Protein AF-A0A6S7BPQ8-F1 (afdb_monomer_lite)

Foldseek 3Di:
DPPDPVVVVVVVVVVVPDDPPVPPPQPWDWDQDPLGTWTATPNHTDPVNVVSVVVVVVVVVVVVVVVVCVVVVVVVVVVVCCCPVVVAPQFRKDWDFAQVSCPPPDPDDNDGGPIDIDTDDDDDDDDPPPPPVVVVPPPPD

Radius of gyration: 39.16 Å; chains: 1; bounding box: 71×70×107 Å

Secondary structure (DSSP, 8-state):
--SSHHHHHHHHHHTTS----------EEEE--TT--EEEETTEEPHHHHHHHHHHHHHHHHHHHHHHHHHHHHHHHHHHHHHHTT---TT-EEEE-SHHHHTTSTT---STT--EEEE------PPP-SSTTTTTSSS--

pLDDT: mean 71.91, std 16.13, range [42.53, 97.12]

Organism: NCBI:txid621374

Structure (mmCIF, N/CA/C/O backbone):
data_AF-A0A6S7BPQ8-F1
#
_entry.id   AF-A0A6S7BPQ8-F1
#
loop_
_atom_site.group_PDB
_atom_site.id
_atom_site.type_symbol
_atom_site.label_atom_id
_atom_site.label_alt_id
_atom_site.label_comp_id
_atom_site.label_asym_id
_atom_site.label_entity_id
_atom_site.label_seq_id
_atom_site.pdbx_PDB_ins_code
_atom_site.Cartn_x
_atom_site.Cartn_y
_atom_site.Cartn_z
_atom_site.occupancy
_atom_site.B_iso_or_equiv
_atom_site.auth_seq_id
_atom_site.auth_comp_id
_atom_site.auth_asym_id
_atom_site.auth_atom_id
_atom_site.pdbx_PDB_model_num
ATOM 1 N N . MET A 1 1 ? -41.798 6.367 83.217 1.00 49.88 1 MET A N 1
ATOM 2 C CA . MET A 1 1 ? -41.955 6.432 81.743 1.00 49.88 1 MET A CA 1
ATOM 3 C C . MET A 1 1 ? -40.585 6.529 81.059 1.00 49.88 1 MET A C 1
ATOM 5 O O . MET A 1 1 ? -40.287 7.534 80.439 1.00 49.88 1 MET A O 1
ATOM 9 N N . SER A 1 2 ? -39.732 5.502 81.174 1.00 52.19 2 SER A N 1
ATOM 10 C CA . SER A 1 2 ? -38.386 5.479 80.555 1.00 52.19 2 SE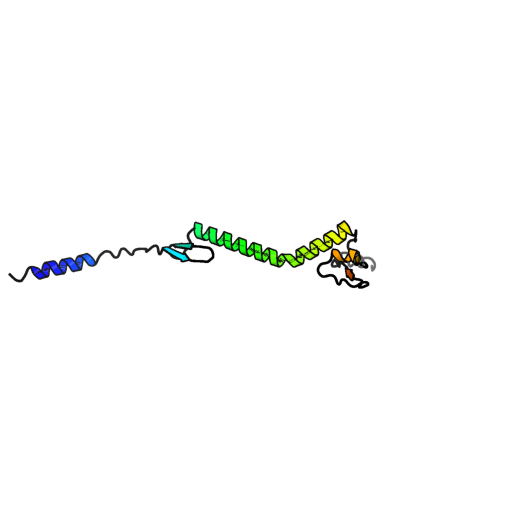R A CA 1
ATOM 11 C C . SER A 1 2 ? -38.144 4.153 79.817 1.00 52.19 2 SER A C 1
ATOM 13 O O . SER A 1 2 ? -37.076 3.564 79.911 1.00 52.19 2 SER A O 1
ATOM 15 N N . SER A 1 3 ? -39.190 3.615 79.167 1.00 53.00 3 SER A N 1
ATOM 16 C CA . SER A 1 3 ? -39.155 2.286 78.532 1.00 53.00 3 SER A CA 1
ATOM 17 C C . SER A 1 3 ? -39.463 2.242 77.027 1.00 53.00 3 SER A C 1
ATOM 19 O O . SER A 1 3 ? -39.390 1.185 76.401 1.00 53.00 3 SER A O 1
ATOM 21 N N . SER A 1 4 ? -39.836 3.381 76.433 1.00 52.72 4 SER A N 1
ATOM 22 C CA . SER A 1 4 ? -40.379 3.426 75.063 1.00 52.72 4 SER A CA 1
ATOM 23 C C . SER A 1 4 ? -39.344 3.828 74.003 1.00 52.72 4 SER A C 1
ATOM 25 O O . SER A 1 4 ? -39.463 3.448 72.844 1.00 52.72 4 SER A O 1
ATOM 27 N N . ILE A 1 5 ? -38.286 4.546 74.398 1.00 60.12 5 ILE A N 1
ATOM 28 C CA . ILE A 1 5 ? -37.321 5.160 73.464 1.00 60.12 5 ILE A CA 1
ATOM 29 C C . ILE A 1 5 ? -36.343 4.125 72.877 1.00 60.12 5 ILE A C 1
ATOM 31 O O . ILE A 1 5 ? -35.931 4.237 71.728 1.00 60.12 5 ILE A O 1
ATOM 35 N N . TYR A 1 6 ? -36.006 3.066 73.617 1.00 53.97 6 TYR A N 1
ATOM 36 C CA . TYR A 1 6 ? -35.069 2.041 73.136 1.00 53.97 6 TYR A CA 1
ATOM 37 C C . TYR A 1 6 ? -35.704 1.018 72.183 1.00 53.97 6 TYR A C 1
ATOM 39 O O . TYR A 1 6 ? -34.993 0.377 71.415 1.00 53.97 6 TYR A O 1
ATOM 47 N N . LYS A 1 7 ? -37.036 0.870 72.187 1.00 53.66 7 LYS A N 1
ATOM 48 C CA . LYS A 1 7 ? -37.733 -0.074 71.298 1.00 53.66 7 LYS A CA 1
ATOM 49 C C . LYS A 1 7 ? -37.793 0.426 69.851 1.00 53.66 7 LYS A C 1
ATOM 51 O O . LYS A 1 7 ? -37.702 -0.386 68.939 1.00 53.66 7 LYS A O 1
ATOM 56 N N . SER A 1 8 ? -37.887 1.739 69.629 1.00 51.91 8 SER A N 1
ATOM 57 C CA . SER A 1 8 ? -37.891 2.327 68.280 1.00 51.91 8 SER A CA 1
ATOM 58 C C . SER A 1 8 ? -36.499 2.354 67.638 1.00 51.91 8 SER A C 1
ATOM 60 O O . SER A 1 8 ? -36.383 2.141 66.434 1.00 51.91 8 SER A O 1
ATOM 62 N N . ALA A 1 9 ? -35.437 2.532 68.432 1.00 52.53 9 ALA A N 1
ATOM 63 C CA . ALA A 1 9 ? -34.062 2.527 67.928 1.00 52.53 9 ALA A CA 1
ATOM 64 C C . ALA A 1 9 ? -33.611 1.138 67.432 1.00 52.53 9 ALA A C 1
ATOM 66 O O . ALA A 1 9 ? -32.928 1.037 66.416 1.00 52.53 9 ALA A O 1
ATOM 67 N N . VAL A 1 10 ? -34.035 0.056 68.098 1.00 53.72 10 VAL A N 1
ATOM 68 C CA . VAL A 1 10 ? -33.660 -1.320 67.716 1.00 53.72 10 VAL A CA 1
ATOM 69 C C . VAL A 1 10 ? -34.366 -1.773 66.430 1.00 53.72 10 VAL A C 1
ATOM 71 O O . VAL A 1 10 ? -33.775 -2.484 65.620 1.00 53.72 10 VAL A O 1
ATOM 74 N N . VAL A 1 11 ? -35.598 -1.312 66.184 1.00 53.91 11 VAL A N 1
ATOM 75 C CA . VAL A 1 11 ? -36.351 -1.653 64.962 1.00 53.91 11 VAL A CA 1
ATOM 76 C C . VAL A 1 11 ? -35.774 -0.955 63.723 1.00 53.91 11 VAL A C 1
ATOM 78 O O . VAL A 1 11 ? -35.752 -1.551 62.649 1.00 53.91 11 VAL A O 1
ATOM 81 N N . ALA A 1 12 ? -35.222 0.256 63.865 1.00 51.56 12 ALA A N 1
ATOM 82 C CA . ALA A 1 12 ? -34.576 0.963 62.755 1.00 51.56 12 ALA A CA 1
ATOM 83 C C . ALA A 1 12 ? -33.276 0.281 62.281 1.00 51.56 12 ALA A C 1
ATOM 85 O O . ALA A 1 12 ? -32.966 0.305 61.092 1.00 51.56 12 ALA A O 1
ATOM 86 N N . VAL A 1 13 ? -32.540 -0.376 63.185 1.00 54.72 13 VAL A N 1
ATOM 87 C CA . VAL A 1 13 ? -31.292 -1.084 62.846 1.00 54.72 13 VAL A CA 1
ATOM 88 C C . VAL A 1 13 ? -31.563 -2.441 62.183 1.00 54.72 13 VAL A C 1
ATOM 90 O O . VAL A 1 13 ? -30.793 -2.872 61.329 1.00 54.72 13 VAL A O 1
ATOM 93 N N . LEU A 1 14 ? -32.684 -3.099 62.499 1.00 50.62 14 LEU A N 1
ATOM 94 C CA . LEU A 1 14 ? -33.014 -4.417 61.940 1.00 50.62 14 LEU A CA 1
ATOM 95 C C . LEU A 1 14 ? -33.590 -4.373 60.512 1.00 50.62 14 LEU A C 1
ATOM 97 O O . LEU A 1 14 ? -33.482 -5.362 59.790 1.00 50.62 14 LEU A O 1
ATOM 101 N N . VAL A 1 15 ? -34.124 -3.235 60.054 1.00 51.19 15 VAL A N 1
ATOM 102 C CA . VAL A 1 15 ? -34.618 -3.073 58.667 1.00 51.19 15 VAL A CA 1
ATOM 103 C C . VAL A 1 15 ? -33.487 -2.761 57.671 1.00 51.19 15 VAL A C 1
ATOM 105 O O . VAL A 1 15 ? -33.645 -2.967 56.472 1.00 51.19 15 VAL A O 1
ATOM 108 N N . ALA A 1 16 ? -32.300 -2.373 58.146 1.00 49.34 16 ALA A N 1
ATOM 109 C CA . ALA A 1 16 ? -31.123 -2.162 57.296 1.00 49.34 16 ALA A CA 1
ATOM 110 C C . ALA A 1 16 ? -30.369 -3.465 56.936 1.00 49.34 16 ALA A C 1
ATOM 112 O O . ALA A 1 16 ? -29.407 -3.428 56.170 1.00 49.34 16 ALA A O 1
ATOM 113 N N . GLY A 1 17 ? -30.774 -4.614 57.493 1.00 52.38 17 GLY A N 1
ATOM 114 C CA . GLY A 1 17 ? -29.993 -5.856 57.456 1.00 52.38 17 GLY A CA 1
ATOM 115 C C . GLY A 1 17 ? -30.341 -6.878 56.368 1.00 52.38 17 GLY A C 1
ATOM 116 O O . GLY A 1 17 ? -29.622 -7.864 56.244 1.00 52.38 17 GLY A O 1
ATOM 117 N N . THR A 1 18 ? -31.408 -6.710 55.578 1.00 55.12 18 THR A N 1
ATOM 118 C CA . THR A 1 18 ? -31.816 -7.737 54.593 1.00 55.12 18 THR A CA 1
ATOM 119 C C . THR A 1 18 ? -32.243 -7.163 53.247 1.00 55.12 18 THR A C 1
ATOM 121 O O . THR A 1 18 ? -33.368 -7.303 52.791 1.00 55.12 18 THR A O 1
ATOM 124 N N . SER A 1 19 ? -31.276 -6.601 52.536 1.00 48.38 19 SER A N 1
ATOM 125 C CA . SER A 1 19 ? -31.270 -6.702 51.078 1.00 48.38 19 SER A CA 1
ATOM 126 C C . SER A 1 19 ? -29.833 -6.700 50.580 1.00 48.38 19 SER A C 1
ATOM 128 O O . SER A 1 19 ? -29.418 -5.826 49.827 1.00 48.38 19 SER A O 1
ATOM 130 N N . SER A 1 20 ? -29.076 -7.738 50.952 1.00 48.25 20 SER A N 1
ATOM 131 C CA . SER A 1 20 ? -28.081 -8.262 50.017 1.00 48.25 20 SER A CA 1
ATOM 132 C C . SER A 1 20 ? -28.847 -9.021 48.932 1.00 48.25 20 SER A C 1
ATOM 134 O O . SER A 1 20 ? -28.828 -10.244 48.840 1.00 48.25 20 SER A O 1
ATOM 136 N N . ALA A 1 21 ? -29.570 -8.269 48.096 1.00 49.16 21 ALA A N 1
ATOM 137 C CA . ALA A 1 21 ? -29.547 -8.623 46.697 1.00 49.16 21 ALA A CA 1
ATOM 138 C C . ALA A 1 21 ? -28.067 -8.503 46.349 1.00 49.16 21 ALA A C 1
ATOM 140 O O . ALA A 1 21 ? -27.508 -7.407 46.404 1.00 49.16 21 ALA A O 1
ATOM 141 N N . ALA A 1 22 ? -27.409 -9.632 46.104 1.00 46.78 22 ALA A N 1
ATOM 142 C CA . ALA A 1 22 ? -26.196 -9.624 45.321 1.00 46.78 22 ALA A CA 1
ATOM 143 C C . ALA A 1 22 ? -26.567 -8.889 44.032 1.00 46.78 22 ALA A C 1
ATOM 145 O O . ALA A 1 22 ? -27.192 -9.449 43.132 1.00 46.78 22 ALA A O 1
ATOM 146 N N . ILE A 1 23 ? -26.293 -7.587 44.000 1.00 44.62 23 ILE A N 1
ATOM 147 C CA . ILE A 1 23 ? -26.357 -6.817 42.783 1.00 44.62 23 ILE A CA 1
ATOM 148 C C . ILE A 1 23 ? -25.276 -7.489 41.949 1.00 44.62 23 ILE A C 1
ATOM 150 O O . ILE A 1 23 ? -24.085 -7.341 42.217 1.00 44.62 23 ILE A O 1
ATOM 154 N N . CYS A 1 24 ? -25.688 -8.284 40.966 1.00 42.53 24 CYS A N 1
ATOM 155 C CA . CYS A 1 24 ? -24.884 -8.476 39.780 1.00 42.53 24 CYS A CA 1
ATOM 156 C C . CYS A 1 24 ? -24.719 -7.067 39.203 1.00 42.53 24 CYS A C 1
ATOM 158 O O . CYS A 1 24 ? -25.550 -6.597 38.429 1.00 42.53 24 CYS A O 1
ATOM 160 N N . GLN A 1 25 ? -23.740 -6.315 39.715 1.00 53.47 25 GLN A N 1
ATOM 161 C CA . GLN A 1 25 ? -23.412 -5.006 39.189 1.00 53.47 25 GLN A CA 1
ATOM 162 C C . GLN A 1 25 ? -22.890 -5.300 37.797 1.00 53.47 25 GLN A C 1
ATOM 164 O O . GLN A 1 25 ? -21.786 -5.822 37.636 1.00 53.47 25 GLN A O 1
ATOM 169 N N . VAL A 1 26 ? -23.721 -5.023 36.793 1.00 56.69 26 VAL A N 1
ATOM 170 C CA . VAL A 1 26 ? -23.263 -4.916 35.418 1.00 56.69 26 VAL A CA 1
ATOM 171 C C . VAL A 1 26 ? -22.269 -3.768 35.417 1.00 56.69 26 VAL A C 1
ATOM 173 O O . VAL A 1 26 ? -22.636 -2.595 35.349 1.00 56.69 26 VAL A O 1
ATOM 176 N N . THR A 1 27 ? -21.001 -4.106 35.624 1.00 65.75 27 THR A N 1
ATOM 177 C CA . THR A 1 27 ? -19.895 -3.160 35.642 1.00 65.75 27 THR A CA 1
ATOM 178 C C . THR A 1 27 ? -19.711 -2.691 34.211 1.00 65.75 27 THR A C 1
ATOM 180 O O . THR A 1 27 ? -18.999 -3.306 33.418 1.00 65.75 27 THR A O 1
ATOM 183 N N . ARG A 1 28 ? -20.446 -1.629 33.868 1.00 70.12 28 ARG A N 1
ATOM 184 C CA . ARG A 1 28 ? -20.357 -0.947 32.586 1.00 70.12 28 ARG A CA 1
ATOM 185 C C . ARG A 1 28 ? -19.252 0.089 32.686 1.00 70.12 28 ARG A C 1
ATOM 187 O O . ARG A 1 28 ? -19.414 1.120 33.332 1.00 70.12 28 ARG A O 1
ATOM 194 N N . GLN A 1 29 ? -18.116 -0.218 32.085 1.00 80.44 29 GLN A N 1
ATOM 195 C CA . GLN A 1 29 ? -16.953 0.658 32.057 1.00 80.44 29 GLN A CA 1
ATOM 196 C C . GLN A 1 29 ? -16.813 1.226 30.651 1.00 80.44 29 GLN A C 1
ATOM 198 O O . GLN A 1 29 ? -16.911 0.499 29.662 1.00 80.44 29 GLN A O 1
ATOM 203 N N . THR A 1 30 ? -16.614 2.539 30.558 1.00 83.19 30 THR A N 1
ATOM 204 C CA . THR A 1 30 ? -16.262 3.190 29.295 1.00 83.19 30 THR A CA 1
ATOM 205 C C . THR A 1 30 ? -14.782 3.518 29.340 1.00 83.19 3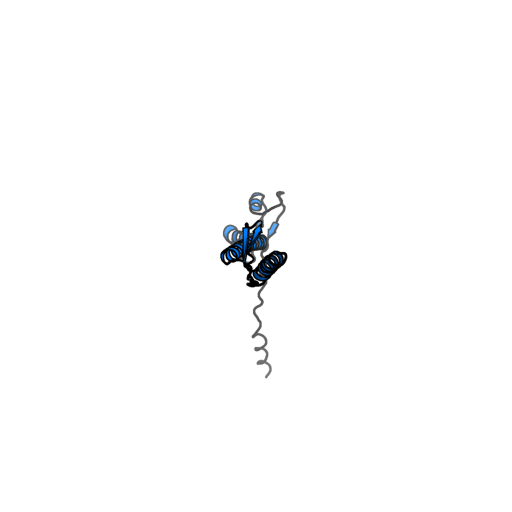0 THR A C 1
ATOM 207 O O . THR A 1 30 ? -14.357 4.314 30.172 1.00 83.19 30 THR A O 1
ATOM 210 N N . ILE A 1 31 ? -14.007 2.886 28.464 1.00 85.75 31 ILE A N 1
ATOM 211 C CA . ILE A 1 31 ? -12.570 3.126 28.330 1.00 85.75 31 ILE A CA 1
ATOM 212 C C . ILE A 1 31 ? -12.380 4.105 27.175 1.00 85.75 31 ILE A C 1
ATOM 214 O O . ILE A 1 31 ? -12.887 3.869 26.075 1.00 85.75 31 ILE A O 1
ATOM 218 N N . ASP A 1 32 ? -11.679 5.209 27.425 1.00 87.31 32 ASP A N 1
ATOM 219 C CA . ASP A 1 32 ? -11.305 6.142 26.367 1.00 87.31 32 ASP A CA 1
ATOM 220 C C . ASP A 1 32 ? -10.014 5.667 25.696 1.00 87.31 32 ASP A C 1
ATOM 222 O O . ASP A 1 32 ? -9.046 5.308 26.366 1.00 87.31 32 ASP A O 1
ATOM 226 N N . SER A 1 33 ? -10.018 5.612 24.368 1.00 85.56 33 SER A N 1
ATOM 227 C CA . SER A 1 33 ? -8.886 5.139 23.575 1.00 85.56 33 SER A CA 1
ATOM 228 C C . SER A 1 33 ? -8.727 6.004 22.325 1.00 85.56 33 SER A C 1
ATOM 230 O O . SER A 1 33 ? -9.700 6.629 21.897 1.00 85.56 33 SER A O 1
ATOM 232 N N . PRO A 1 34 ? -7.549 6.016 21.675 1.00 83.00 34 PRO A N 1
ATOM 233 C CA . PRO A 1 34 ? -7.364 6.707 20.393 1.00 83.00 34 PRO A CA 1
ATOM 234 C C . PRO A 1 34 ? -8.323 6.211 19.303 1.00 83.00 34 PRO A C 1
ATOM 236 O O . PRO A 1 34 ? -8.714 6.960 18.414 1.00 83.00 34 PRO A O 1
ATOM 239 N N . PHE A 1 35 ? -8.775 4.962 19.423 1.00 80.94 35 PHE A N 1
ATOM 240 C CA . PHE A 1 35 ? -9.771 4.341 18.554 1.00 80.94 35 PHE A CA 1
ATOM 241 C C . PHE A 1 35 ? -11.211 4.721 18.954 1.00 80.94 35 PHE A C 1
ATOM 243 O O . PHE A 1 35 ? -12.182 4.166 18.444 1.00 80.94 35 PHE A O 1
ATOM 250 N N . GLY A 1 36 ? -11.378 5.679 19.871 1.00 84.44 36 GLY A N 1
ATOM 251 C CA . GLY A 1 36 ? -12.622 6.183 20.445 1.00 84.44 36 GLY A CA 1
ATOM 252 C C . GLY A 1 36 ? -13.095 5.415 21.683 1.00 84.44 36 GLY A C 1
ATOM 253 O O . GLY A 1 36 ? -12.440 4.498 22.172 1.00 84.44 36 GLY A O 1
ATOM 254 N N . LYS A 1 37 ? -14.278 5.784 22.184 1.00 87.50 37 LYS A N 1
ATOM 255 C CA . LYS A 1 37 ? -14.845 5.224 23.421 1.00 87.50 37 LYS A CA 1
ATOM 256 C C . LYS A 1 37 ? -15.239 3.753 23.250 1.00 87.50 37 LYS A C 1
ATOM 258 O O . LYS A 1 37 ? -16.010 3.430 22.343 1.00 87.50 37 LYS A O 1
ATOM 263 N N . LEU A 1 38 ? -14.736 2.888 24.128 1.00 85.56 38 LEU A N 1
ATOM 264 C CA . LEU A 1 38 ? -15.011 1.450 24.166 1.00 85.56 38 LEU A CA 1
ATOM 265 C C . LEU A 1 38 ? -15.935 1.145 25.348 1.00 85.56 38 LEU A C 1
ATOM 267 O O . LEU A 1 38 ? -15.614 1.498 26.482 1.00 85.56 38 LEU A O 1
ATOM 271 N N . GLN A 1 39 ? -17.076 0.498 25.094 1.00 86.25 39 GLN A N 1
ATOM 272 C CA . GLN A 1 39 ? -18.008 0.100 26.152 1.00 86.25 39 GLN A CA 1
ATOM 273 C C . GLN A 1 39 ? -17.813 -1.369 26.515 1.00 86.25 39 GLN A C 1
ATOM 275 O O . GLN A 1 39 ? -18.006 -2.259 25.677 1.00 86.25 39 GLN A O 1
ATOM 280 N N . VAL A 1 40 ? -17.483 -1.605 27.779 1.00 85.38 40 VAL A N 1
ATOM 281 C CA . VAL A 1 40 ? -17.271 -2.925 28.370 1.00 85.38 40 VAL A CA 1
ATOM 282 C C . VAL A 1 40 ? -18.381 -3.181 29.385 1.00 85.38 40 VAL A C 1
ATOM 284 O O . VAL A 1 40 ? -18.602 -2.354 30.263 1.00 85.38 40 VAL A O 1
ATOM 287 N N . GLU A 1 41 ? -19.072 -4.310 29.274 1.00 84.62 41 GLU A N 1
ATOM 288 C CA . GLU A 1 41 ? -20.074 -4.801 30.223 1.00 84.62 41 GLU A CA 1
ATOM 289 C C . GLU A 1 41 ? -19.561 -6.100 30.854 1.00 84.62 41 GLU A C 1
ATOM 291 O O . GLU A 1 41 ? -19.205 -7.043 30.152 1.00 84.62 41 GLU A O 1
ATOM 296 N N . ASN A 1 42 ? -19.480 -6.156 32.187 1.00 80.38 42 ASN A N 1
ATOM 297 C CA . ASN A 1 42 ? -19.020 -7.338 32.938 1.00 80.38 42 ASN A CA 1
ATOM 298 C C . ASN A 1 42 ? -17.614 -7.824 32.532 1.00 80.38 42 ASN A C 1
ATOM 300 O O . ASN A 1 42 ? -17.319 -9.015 32.587 1.00 80.38 42 ASN A O 1
ATOM 304 N N . GLY A 1 43 ? -16.744 -6.904 32.107 1.00 78.88 43 GLY A N 1
ATOM 305 C CA . GLY A 1 43 ? -15.407 -7.233 31.602 1.00 78.88 43 GLY A CA 1
ATOM 306 C C . GLY A 1 43 ? -15.375 -7.703 30.143 1.00 78.88 43 GLY A C 1
ATOM 307 O O . GLY A 1 43 ? -14.288 -7.831 29.585 1.00 78.88 43 GLY A O 1
ATOM 308 N N . PHE A 1 44 ? -16.529 -7.884 29.494 1.00 83.19 44 PHE A N 1
ATOM 309 C CA . PHE A 1 44 ? -16.625 -8.212 28.074 1.00 83.19 44 PHE A CA 1
ATOM 310 C C . PHE A 1 44 ? -16.956 -6.970 27.237 1.00 83.19 44 PHE A C 1
ATOM 312 O O . PHE A 1 44 ? -17.807 -6.165 27.617 1.00 83.19 44 PHE A O 1
ATOM 319 N N . PRO A 1 45 ? -16.306 -6.774 26.081 1.00 85.25 45 PRO A N 1
ATOM 320 C CA . PRO A 1 45 ? -16.690 -5.711 25.165 1.00 85.25 45 PRO A CA 1
ATOM 321 C C . PRO A 1 45 ? -18.098 -5.967 24.615 1.00 85.25 45 PRO A C 1
ATOM 323 O O . PRO A 1 45 ? -18.454 -7.085 24.245 1.00 85.25 45 PRO A O 1
ATOM 326 N N . THR A 1 46 ? -18.899 -4.909 24.525 1.00 88.12 46 THR A N 1
ATOM 327 C CA . THR A 1 46 ? -20.212 -4.962 23.862 1.00 88.12 46 THR A CA 1
ATOM 328 C C . THR A 1 46 ? -20.055 -5.313 22.374 1.00 88.12 46 THR A C 1
ATOM 330 O O . THR A 1 46 ? -19.065 -4.932 21.750 1.00 88.12 46 THR A O 1
ATOM 333 N N . LEU A 1 47 ? -21.039 -5.982 21.761 1.00 87.31 47 LEU A N 1
ATOM 334 C CA . LEU A 1 47 ? -21.031 -6.314 20.321 1.00 87.31 47 LEU A CA 1
ATOM 335 C C . LEU A 1 47 ? -20.644 -5.143 19.384 1.00 87.31 47 LEU A C 1
ATOM 337 O O . LEU A 1 47 ? -19.799 -5.350 18.509 1.00 87.31 47 LEU A O 1
ATOM 341 N N . PRO A 1 48 ? -21.178 -3.911 19.544 1.00 86.94 48 PRO A N 1
ATOM 342 C CA . PRO A 1 48 ? -20.734 -2.771 18.736 1.00 86.94 48 PRO A CA 1
ATOM 343 C C . PRO A 1 48 ? -19.263 -2.398 18.971 1.00 86.94 48 PRO A C 1
ATOM 345 O O . PRO A 1 48 ? -18.575 -2.003 18.032 1.00 86.94 48 PRO A O 1
ATOM 348 N N . THR A 1 49 ? -18.761 -2.552 20.198 1.00 87.88 49 THR A N 1
ATOM 349 C CA . THR A 1 49 ? -17.353 -2.293 20.535 1.00 87.88 49 THR A CA 1
ATOM 350 C C . THR A 1 49 ? -16.435 -3.334 19.896 1.00 87.88 49 THR A C 1
ATOM 352 O O . THR A 1 49 ? -15.395 -2.975 19.354 1.00 87.88 49 THR A O 1
ATOM 355 N N . VAL A 1 50 ? -16.838 -4.608 19.886 1.00 90.81 50 VAL A N 1
ATOM 356 C CA . VAL A 1 50 ? -16.097 -5.693 19.222 1.00 90.81 50 VAL A CA 1
ATOM 357 C C . VAL A 1 50 ? -15.958 -5.431 17.727 1.00 90.81 50 VAL A C 1
ATOM 359 O O . VAL A 1 50 ? -14.853 -5.500 17.196 1.00 90.81 50 VAL A O 1
ATOM 362 N N . ARG A 1 51 ? -17.057 -5.071 17.052 1.00 92.12 51 ARG A N 1
ATOM 363 C CA . ARG A 1 51 ? -17.026 -4.740 15.622 1.00 92.12 51 ARG A CA 1
ATOM 364 C C . ARG A 1 51 ? -16.053 -3.601 15.335 1.00 92.12 51 ARG A C 1
ATOM 366 O O . ARG A 1 51 ? -15.184 -3.739 14.487 1.00 92.12 51 ARG A O 1
ATOM 373 N N . LYS A 1 52 ? -16.136 -2.531 16.125 1.00 90.81 52 LYS A N 1
ATOM 374 C CA . LYS A 1 52 ? -15.233 -1.387 16.008 1.00 90.81 52 LYS A CA 1
ATOM 375 C C . LYS A 1 52 ? -13.763 -1.774 16.204 1.00 90.81 52 LYS A C 1
ATOM 377 O O . LYS A 1 52 ? -12.899 -1.243 15.514 1.00 90.81 52 LYS A O 1
ATOM 382 N N . LEU A 1 53 ? -13.457 -2.674 17.139 1.00 91.50 53 LEU A N 1
ATOM 383 C CA . LEU A 1 53 ? -12.088 -3.156 17.351 1.00 91.50 53 LEU A CA 1
ATOM 384 C C . LEU A 1 53 ? -11.573 -3.957 16.153 1.00 91.50 53 LEU A C 1
ATOM 386 O O . LEU A 1 53 ? -10.434 -3.752 15.745 1.00 91.50 53 LEU A O 1
ATOM 390 N N . TYR A 1 54 ? -12.405 -4.820 15.569 1.00 93.38 54 TYR A N 1
ATOM 391 C CA . TYR A 1 54 ? -12.027 -5.569 14.371 1.00 93.38 54 TYR A CA 1
ATOM 392 C C . TYR A 1 54 ? -11.852 -4.670 13.147 1.00 93.38 54 TYR A C 1
ATOM 394 O O . TYR A 1 54 ? -10.868 -4.832 12.436 1.00 93.38 54 TYR A O 1
ATOM 402 N N . ASP A 1 55 ? -12.715 -3.670 12.960 1.00 94.19 55 ASP A N 1
ATOM 403 C CA . ASP A 1 55 ? -12.576 -2.707 11.862 1.00 94.19 55 ASP A CA 1
ATOM 404 C C . ASP A 1 55 ? -11.227 -1.959 11.940 1.00 94.19 55 ASP A C 1
ATOM 406 O O . ASP A 1 55 ? -10.537 -1.797 10.934 1.00 94.19 55 ASP A O 1
ATOM 410 N N . ASN A 1 56 ? -10.808 -1.550 13.147 1.00 93.00 56 ASN A N 1
ATOM 411 C CA . ASN A 1 56 ? -9.499 -0.916 13.351 1.00 93.00 56 ASN A CA 1
ATOM 412 C C . ASN A 1 56 ? -8.338 -1.904 13.166 1.00 93.00 56 ASN A C 1
ATOM 414 O O . ASN A 1 56 ? -7.324 -1.559 12.566 1.00 93.00 56 ASN A O 1
ATOM 418 N N . LEU A 1 57 ? -8.476 -3.137 13.656 1.00 94.25 57 LEU A N 1
ATOM 419 C CA . LEU A 1 57 ? -7.456 -4.172 13.485 1.00 94.25 57 LEU A CA 1
ATOM 420 C C . LEU A 1 57 ? -7.207 -4.482 12.004 1.00 94.25 57 LEU A C 1
ATOM 422 O O . LEU A 1 57 ? -6.058 -4.642 11.590 1.00 94.25 57 LEU A O 1
ATOM 426 N N . ASP A 1 58 ? -8.269 -4.563 11.208 1.00 96.25 58 ASP A N 1
ATOM 427 C CA . ASP A 1 58 ? -8.168 -4.849 9.781 1.00 96.25 58 ASP A CA 1
ATOM 428 C C . ASP A 1 58 ? -7.601 -3.656 8.999 1.00 96.25 58 ASP A C 1
ATOM 430 O O . ASP A 1 58 ? -6.847 -3.857 8.045 1.00 96.25 58 ASP A O 1
ATOM 434 N N . PHE A 1 59 ? -7.869 -2.422 9.442 1.00 95.38 59 PHE A N 1
ATOM 435 C CA . PHE A 1 59 ? -7.218 -1.227 8.905 1.00 95.38 59 PHE A CA 1
ATOM 436 C C . PHE A 1 59 ? -5.695 -1.274 9.092 1.00 95.38 59 PHE A C 1
ATOM 438 O O . PHE A 1 59 ? -4.955 -1.167 8.112 1.00 95.38 59 PHE A O 1
ATOM 445 N N . GLU A 1 60 ? -5.219 -1.509 10.318 1.00 95.25 60 GLU A N 1
ATOM 446 C CA . GLU A 1 60 ? -3.779 -1.572 10.611 1.00 95.25 60 GLU A CA 1
ATOM 447 C C . GLU A 1 60 ? -3.095 -2.719 9.856 1.00 95.25 60 GLU A C 1
ATOM 449 O O . GLU A 1 60 ? -2.028 -2.543 9.265 1.00 95.25 60 GLU A O 1
ATOM 454 N N . ARG A 1 61 ? -3.747 -3.887 9.780 1.00 97.00 61 ARG A N 1
ATOM 455 C CA . ARG A 1 61 ? -3.255 -5.017 8.975 1.00 97.00 61 ARG A CA 1
ATOM 456 C C . ARG A 1 61 ? -3.158 -4.673 7.493 1.00 97.00 61 ARG A C 1
ATOM 458 O O . ARG A 1 61 ? -2.221 -5.114 6.832 1.00 97.00 61 ARG A O 1
ATOM 465 N N . GLY A 1 62 ? -4.098 -3.889 6.968 1.00 97.12 62 GLY A N 1
ATOM 466 C CA . GLY A 1 62 ? -4.043 -3.378 5.601 1.00 97.12 62 GLY A CA 1
ATOM 467 C C . GLY A 1 62 ? -2.835 -2.468 5.369 1.00 97.12 62 GLY A C 1
ATOM 468 O O . GLY A 1 62 ? -2.124 -2.635 4.375 1.00 97.12 62 GLY A O 1
ATOM 469 N N . VAL A 1 63 ? -2.563 -1.552 6.304 1.00 96.69 63 VAL A N 1
ATOM 470 C CA . VAL A 1 63 ? -1.406 -0.643 6.242 1.00 96.69 63 VAL A CA 1
ATOM 471 C C . VAL A 1 63 ? -0.093 -1.422 6.309 1.00 96.69 63 VAL A C 1
ATOM 473 O O . VAL A 1 63 ? 0.794 -1.209 5.479 1.00 96.69 63 VAL A O 1
ATOM 476 N N . GLU A 1 64 ? 0.031 -2.367 7.239 1.00 96.62 64 GLU A N 1
ATOM 477 C CA . GLU A 1 64 ? 1.224 -3.203 7.354 1.00 96.62 64 GLU A CA 1
ATOM 478 C C . GLU A 1 64 ? 1.431 -4.055 6.092 1.00 96.62 64 GLU A C 1
ATOM 480 O O . GLU A 1 64 ? 2.523 -4.054 5.521 1.00 96.62 64 GLU A O 1
ATOM 485 N N . ALA A 1 65 ? 0.383 -4.718 5.592 1.00 97.06 65 ALA A N 1
ATOM 486 C CA . ALA A 1 65 ? 0.461 -5.512 4.368 1.00 97.06 65 ALA A CA 1
ATOM 487 C C . ALA A 1 65 ? 0.911 -4.670 3.164 1.00 97.06 65 ALA A C 1
ATOM 489 O O . ALA A 1 65 ? 1.728 -5.127 2.359 1.00 97.06 65 ALA A O 1
ATOM 490 N N . TYR A 1 66 ? 0.437 -3.425 3.062 1.00 95.19 66 TYR A N 1
ATOM 491 C CA . TYR A 1 66 ? 0.901 -2.494 2.041 1.00 95.19 66 TYR A CA 1
ATOM 492 C C . TYR A 1 66 ? 2.402 -2.216 2.181 1.00 95.19 66 TYR A C 1
ATOM 494 O O . TYR A 1 66 ? 3.140 -2.408 1.212 1.00 95.19 66 TYR A O 1
ATOM 502 N N . MET A 1 67 ? 2.873 -1.861 3.381 1.00 95.25 67 MET A N 1
ATOM 503 C CA . MET A 1 67 ? 4.288 -1.568 3.641 1.00 95.25 67 MET A CA 1
ATOM 504 C C . MET A 1 67 ? 5.197 -2.767 3.341 1.00 95.25 67 MET A C 1
ATOM 506 O O . MET A 1 67 ? 6.225 -2.611 2.679 1.00 95.25 67 MET A O 1
ATOM 510 N N . TRP A 1 68 ? 4.790 -3.976 3.736 1.00 95.88 68 TRP A N 1
ATOM 511 C CA . TRP A 1 68 ? 5.506 -5.212 3.405 1.00 95.88 68 TRP A CA 1
ATOM 512 C C . TRP A 1 68 ? 5.525 -5.511 1.900 1.00 95.88 68 TRP A C 1
ATOM 514 O O . TRP A 1 68 ? 6.473 -6.118 1.399 1.00 95.88 68 TRP A O 1
ATOM 524 N N . SER A 1 69 ? 4.502 -5.083 1.157 1.00 95.50 69 SER A N 1
ATOM 525 C CA . SER A 1 69 ? 4.391 -5.342 -0.282 1.00 95.50 69 SER A CA 1
ATOM 526 C C . SER A 1 69 ? 5.187 -4.371 -1.164 1.00 95.50 69 SER A C 1
ATOM 528 O O . SER A 1 69 ? 5.433 -4.686 -2.332 1.00 95.50 69 SER A O 1
ATOM 530 N N . LEU A 1 70 ? 5.621 -3.216 -0.644 1.00 94.12 70 LEU A N 1
ATOM 531 C CA . LEU A 1 70 ? 6.292 -2.171 -1.433 1.00 94.12 70 LEU A CA 1
ATOM 532 C C . LEU A 1 70 ? 7.521 -2.675 -2.217 1.00 94.12 70 LEU A C 1
ATOM 534 O O . LEU A 1 70 ? 7.593 -2.430 -3.425 1.00 94.12 70 LEU A O 1
ATOM 538 N N . PRO A 1 71 ? 8.470 -3.428 -1.621 1.00 90.31 71 PRO A N 1
ATOM 539 C CA . PRO A 1 71 ? 9.641 -3.896 -2.366 1.00 90.31 71 PRO A CA 1
ATOM 540 C C . PRO A 1 71 ? 9.268 -4.900 -3.463 1.00 90.31 71 PRO A C 1
ATOM 542 O O . PRO A 1 71 ? 9.850 -4.904 -4.549 1.00 90.31 71 PRO A O 1
ATOM 545 N N . LEU A 1 72 ? 8.273 -5.748 -3.192 1.00 93.06 72 LEU A N 1
ATOM 546 C CA . LEU A 1 72 ? 7.820 -6.771 -4.127 1.00 93.06 72 LEU A CA 1
ATOM 547 C C . LEU A 1 72 ? 7.085 -6.151 -5.320 1.00 93.06 72 LEU A C 1
ATOM 549 O O . LEU A 1 72 ? 7.359 -6.505 -6.466 1.00 93.06 72 LEU A O 1
ATOM 553 N N . THR A 1 73 ? 6.171 -5.217 -5.058 1.00 92.62 73 THR A N 1
ATOM 554 C CA . THR A 1 73 ? 5.387 -4.526 -6.091 1.00 92.62 73 THR A CA 1
ATOM 555 C C . THR A 1 73 ? 6.273 -3.666 -6.990 1.00 92.62 73 THR A C 1
ATOM 557 O O . THR A 1 73 ? 6.107 -3.711 -8.210 1.00 92.62 73 THR A O 1
ATOM 560 N N . ALA A 1 74 ? 7.280 -2.984 -6.435 1.00 90.25 74 ALA A N 1
ATOM 561 C CA . ALA A 1 74 ? 8.271 -2.243 -7.215 1.00 90.25 74 A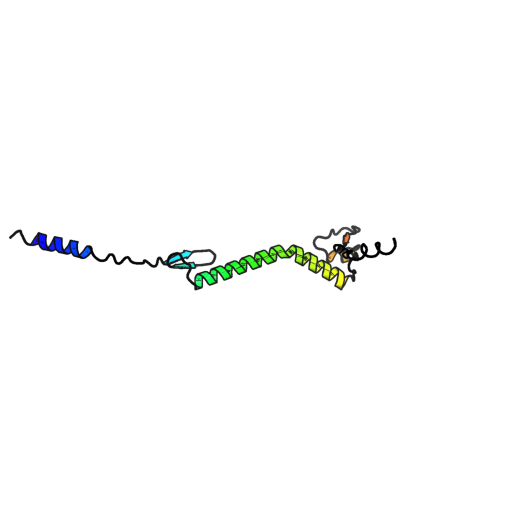LA A CA 1
ATOM 562 C C . ALA A 1 74 ? 9.028 -3.152 -8.202 1.00 90.25 74 ALA A C 1
ATOM 564 O O . ALA A 1 74 ? 9.123 -2.845 -9.392 1.00 90.25 74 ALA A O 1
ATOM 565 N N . MET A 1 75 ? 9.508 -4.312 -7.741 1.00 87.62 75 MET A N 1
ATOM 566 C CA . MET A 1 75 ? 10.211 -5.272 -8.602 1.00 87.62 75 MET A CA 1
ATOM 567 C C . MET A 1 75 ? 9.287 -5.923 -9.635 1.00 87.62 75 MET A C 1
ATOM 569 O O . MET A 1 75 ? 9.697 -6.154 -10.773 1.00 87.62 75 MET A O 1
ATOM 573 N N . ALA A 1 76 ? 8.035 -6.203 -9.271 1.00 89.25 76 ALA A N 1
ATOM 574 C CA . ALA A 1 76 ? 7.042 -6.739 -10.197 1.00 89.25 76 ALA A CA 1
ATOM 575 C C . ALA A 1 76 ? 6.715 -5.739 -11.317 1.00 89.25 76 ALA A C 1
ATOM 577 O O . ALA A 1 76 ? 6.680 -6.119 -12.490 1.00 89.25 76 ALA A O 1
ATOM 578 N N . GLN A 1 77 ? 6.538 -4.460 -10.972 1.00 88.75 77 GLN A N 1
ATOM 579 C CA . GLN A 1 77 ? 6.295 -3.399 -11.945 1.00 88.75 77 GLN A CA 1
ATOM 580 C C . GLN A 1 77 ? 7.508 -3.189 -12.853 1.00 88.75 77 GLN A C 1
ATOM 582 O O . GLN A 1 77 ? 7.349 -3.079 -14.067 1.00 88.75 77 GLN A O 1
ATOM 587 N N . TRP A 1 78 ? 8.721 -3.226 -12.299 1.00 84.12 78 TRP A N 1
ATOM 588 C CA . TRP A 1 78 ? 9.943 -3.170 -13.096 1.00 84.12 78 TRP A CA 1
ATOM 589 C C . TRP A 1 78 ? 10.020 -4.317 -14.107 1.00 84.12 78 TRP A C 1
ATOM 591 O O . TRP A 1 78 ? 10.246 -4.095 -15.294 1.00 84.12 78 TRP A O 1
ATOM 601 N N . GLN A 1 79 ? 9.785 -5.555 -13.664 1.00 84.19 79 GLN A N 1
ATOM 602 C CA . GLN A 1 79 ? 9.777 -6.720 -14.550 1.00 84.19 79 GLN A CA 1
ATOM 603 C C . GLN A 1 79 ? 8.711 -6.617 -15.643 1.00 84.19 79 GLN A C 1
ATOM 605 O O . GLN A 1 79 ? 8.916 -7.113 -16.749 1.00 84.19 79 GLN A O 1
ATOM 610 N N . ARG A 1 80 ? 7.561 -6.011 -15.333 1.00 84.88 80 ARG A N 1
ATOM 611 C CA . ARG A 1 80 ? 6.503 -5.760 -16.309 1.00 84.88 80 ARG A CA 1
ATOM 612 C C . ARG A 1 80 ? 6.954 -4.747 -17.359 1.00 84.88 80 ARG A C 1
ATOM 614 O O . ARG A 1 80 ? 6.895 -5.072 -18.534 1.00 84.88 80 ARG A O 1
ATOM 621 N N . VAL A 1 81 ? 7.465 -3.584 -16.957 1.00 84.12 81 VAL A N 1
ATOM 622 C CA . VAL A 1 81 ? 7.960 -2.552 -17.890 1.00 84.12 81 VAL A CA 1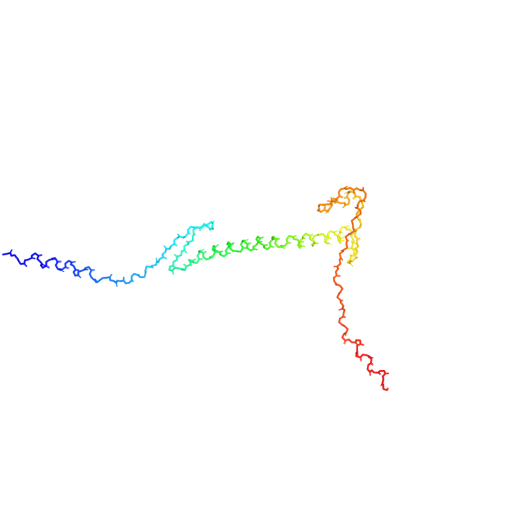
ATOM 623 C C . VAL A 1 81 ? 9.125 -3.081 -18.736 1.00 84.12 81 VAL A C 1
ATOM 625 O O . VAL A 1 81 ? 9.177 -2.846 -19.939 1.00 84.12 81 VAL A O 1
ATOM 628 N N . SER A 1 82 ? 10.020 -3.871 -18.137 1.00 78.94 82 SER A N 1
ATOM 629 C CA . SER A 1 82 ? 11.114 -4.541 -18.850 1.00 78.94 82 SER A CA 1
ATOM 630 C C . SER A 1 82 ? 10.619 -5.474 -19.963 1.00 78.94 82 SER A C 1
ATOM 632 O O . SER A 1 82 ? 11.205 -5.496 -21.043 1.00 78.94 82 SER A O 1
ATOM 634 N N . ARG A 1 83 ? 9.521 -6.205 -19.739 1.00 80.38 83 ARG A N 1
ATOM 635 C CA . ARG A 1 83 ? 8.925 -7.077 -20.763 1.00 80.38 83 ARG A CA 1
ATOM 636 C C . ARG A 1 83 ? 8.090 -6.309 -21.782 1.00 80.38 83 ARG A C 1
ATOM 638 O O . ARG A 1 83 ? 8.267 -6.520 -22.975 1.00 80.38 83 ARG A O 1
ATOM 645 N N . ASP A 1 84 ? 7.195 -5.446 -21.312 1.00 84.12 84 ASP A N 1
ATOM 646 C CA . ASP A 1 84 ? 6.158 -4.823 -22.138 1.00 84.12 84 ASP A CA 1
ATOM 647 C C . ASP A 1 84 ? 6.721 -3.666 -22.986 1.00 84.12 84 ASP A C 1
ATOM 649 O O . ASP A 1 84 ? 6.333 -3.513 -24.140 1.00 84.12 84 ASP A O 1
ATOM 653 N N . THR A 1 85 ? 7.652 -2.870 -22.442 1.00 78.00 85 THR A N 1
ATOM 654 C CA . THR A 1 85 ? 8.209 -1.685 -23.124 1.00 78.00 85 THR A CA 1
ATOM 655 C C . THR A 1 85 ? 9.532 -1.982 -23.823 1.00 78.00 85 THR A C 1
ATOM 657 O O . THR A 1 85 ? 9.751 -1.526 -24.941 1.00 78.00 85 THR A O 1
ATOM 660 N N . PHE A 1 86 ? 10.422 -2.744 -23.179 1.00 72.25 86 PHE A N 1
ATOM 661 C CA . PHE A 1 86 ? 11.759 -3.032 -23.716 1.00 72.25 86 PHE A CA 1
ATOM 662 C C . PHE A 1 86 ? 11.842 -4.372 -24.461 1.00 72.25 86 PHE A C 1
ATOM 664 O O . PHE A 1 86 ? 12.890 -4.702 -25.010 1.00 72.25 86 PHE A O 1
ATOM 671 N N . GLY A 1 87 ? 10.760 -5.164 -24.481 1.00 72.81 87 GLY A N 1
ATOM 672 C CA . GLY A 1 87 ? 10.712 -6.450 -25.183 1.00 72.81 87 GLY A CA 1
ATOM 673 C C . GLY A 1 87 ? 11.687 -7.497 -24.636 1.00 72.81 87 GLY A C 1
ATOM 674 O O . GLY A 1 87 ? 11.956 -8.496 -25.306 1.00 72.81 87 GLY A O 1
ATOM 675 N N . ALA A 1 88 ? 12.244 -7.285 -23.438 1.00 68.25 88 ALA A N 1
ATOM 676 C CA . ALA A 1 88 ? 13.240 -8.178 -22.873 1.00 68.25 88 ALA A CA 1
ATOM 677 C C . ALA A 1 88 ? 12.598 -9.540 -22.573 1.00 68.25 88 ALA A C 1
ATOM 679 O O . ALA A 1 88 ? 11.668 -9.658 -21.769 1.00 68.25 88 ALA A O 1
ATOM 680 N N . GLY A 1 89 ? 13.098 -10.582 -23.243 1.00 65.06 89 GLY A N 1
ATOM 681 C CA . GLY A 1 89 ? 12.639 -11.953 -23.052 1.00 65.06 89 GLY A CA 1
ATOM 682 C C . GLY A 1 89 ? 12.822 -12.440 -21.613 1.00 65.06 89 GLY A C 1
ATOM 683 O O . GLY A 1 89 ? 13.506 -11.840 -20.785 1.00 65.06 89 GLY A O 1
ATOM 684 N N . ASN A 1 90 ? 12.225 -13.583 -21.296 1.00 61.84 90 ASN A N 1
ATOM 685 C CA . ASN A 1 90 ? 12.402 -14.228 -20.001 1.00 61.84 90 ASN A CA 1
ATOM 686 C C . ASN A 1 90 ? 13.868 -14.712 -19.917 1.00 61.84 90 ASN A C 1
ATOM 688 O O . ASN A 1 90 ? 14.166 -15.745 -20.506 1.00 61.84 90 ASN A O 1
ATOM 692 N N . LEU A 1 91 ? 14.748 -13.962 -19.227 1.00 66.75 91 LEU A N 1
ATOM 693 C CA . LEU A 1 91 ? 16.233 -14.052 -19.189 1.00 66.75 91 LEU A CA 1
ATOM 694 C C . LEU A 1 91 ? 17.002 -13.078 -20.114 1.00 66.75 91 LEU A C 1
ATOM 696 O O . LEU A 1 91 ? 18.230 -13.137 -20.158 1.00 66.75 91 LEU A O 1
ATOM 700 N N . GLY A 1 92 ? 16.318 -12.169 -20.811 1.00 64.56 92 GLY A N 1
ATOM 701 C CA . GLY A 1 92 ? 16.955 -11.045 -21.500 1.00 64.56 92 GLY A CA 1
ATOM 702 C C . GLY A 1 92 ? 17.494 -10.004 -20.514 1.00 64.56 92 GLY A C 1
ATOM 703 O O . GLY A 1 92 ? 17.028 -9.914 -19.374 1.00 64.56 92 GLY A O 1
ATOM 704 N N . TYR A 1 93 ? 18.480 -9.227 -20.955 1.00 69.00 93 TYR A N 1
ATOM 705 C CA . TYR A 1 93 ? 19.014 -8.089 -20.211 1.00 69.00 93 TYR A CA 1
ATOM 706 C C . TYR A 1 93 ? 18.697 -6.786 -20.952 1.00 69.00 93 TYR A C 1
ATOM 708 O O . TYR A 1 93 ? 18.511 -6.798 -22.168 1.00 69.00 93 TYR A O 1
ATOM 716 N N . VAL A 1 94 ? 18.609 -5.680 -20.214 1.00 72.19 94 VAL A N 1
ATOM 717 C CA . VAL A 1 94 ? 18.420 -4.338 -20.783 1.00 72.19 94 VAL A CA 1
ATOM 718 C C . VAL A 1 94 ? 19.657 -3.512 -20.463 1.00 72.19 94 VAL A C 1
ATOM 720 O O . VAL A 1 94 ? 19.994 -3.353 -19.286 1.00 72.19 94 VAL A O 1
ATOM 723 N N . ASP A 1 95 ? 20.316 -3.022 -21.512 1.00 75.50 95 ASP A N 1
ATOM 724 C CA . ASP A 1 95 ? 21.404 -2.057 -21.411 1.00 75.50 95 ASP A CA 1
ATOM 725 C C . ASP A 1 95 ? 20.843 -0.650 -21.508 1.00 75.50 95 ASP A C 1
ATOM 727 O O . ASP A 1 95 ? 20.118 -0.304 -22.438 1.00 75.50 95 ASP A O 1
ATOM 731 N N . TYR A 1 96 ? 21.239 0.175 -20.556 1.00 73.69 96 TYR A N 1
ATOM 732 C CA . TYR A 1 96 ? 20.841 1.564 -20.497 1.00 73.69 96 TYR A CA 1
ATOM 733 C C . TYR A 1 96 ? 22.107 2.422 -20.533 1.00 73.69 96 TYR A C 1
ATOM 735 O O . TYR A 1 96 ? 22.934 2.409 -19.609 1.00 73.69 96 TYR A O 1
ATOM 743 N N . LEU A 1 97 ? 22.283 3.144 -21.632 1.00 74.56 97 LEU A N 1
ATOM 744 C CA . LEU A 1 97 ? 23.519 3.869 -21.914 1.00 74.56 97 LEU A CA 1
ATOM 745 C C . LEU A 1 97 ? 23.315 5.371 -21.763 1.00 74.56 97 LEU A C 1
ATOM 747 O O . LEU A 1 97 ? 24.141 6.041 -21.134 1.00 74.56 97 LEU A O 1
ATOM 751 N N . ASP A 1 98 ? 22.205 5.882 -22.294 1.00 72.62 98 ASP A N 1
ATOM 752 C CA . ASP A 1 98 ? 21.938 7.309 -22.316 1.00 72.62 98 ASP A CA 1
ATOM 753 C C . ASP A 1 98 ? 21.214 7.790 -21.049 1.00 72.62 98 ASP A C 1
ATOM 755 O O . ASP A 1 98 ? 20.589 7.028 -20.305 1.00 72.62 98 ASP A O 1
ATOM 759 N N . PHE A 1 99 ? 21.296 9.094 -20.789 1.00 72.94 99 PHE A N 1
ATOM 760 C CA . PHE A 1 99 ? 20.602 9.727 -19.669 1.00 72.94 99 PHE A CA 1
ATOM 761 C C . PHE A 1 99 ? 19.079 9.582 -19.784 1.00 72.94 99 PHE A C 1
ATOM 763 O O . PHE A 1 99 ? 18.405 9.393 -18.775 1.00 72.94 99 PHE A O 1
ATOM 770 N N . LYS A 1 100 ? 18.532 9.622 -21.005 1.00 75.94 100 LYS A N 1
ATOM 771 C CA . LYS A 1 100 ? 17.090 9.455 -21.241 1.00 75.94 100 LYS A CA 1
ATOM 772 C C . LYS A 1 100 ? 16.594 8.061 -20.866 1.00 75.94 100 LYS A C 1
ATOM 774 O O . LYS A 1 100 ? 15.513 7.943 -20.296 1.00 75.94 100 LYS A O 1
ATOM 779 N N . ASP A 1 101 ? 17.411 7.038 -21.096 1.00 71.81 101 ASP A N 1
ATOM 780 C CA . ASP A 1 101 ? 17.066 5.651 -20.774 1.00 71.81 101 ASP A CA 1
ATOM 781 C C . ASP A 1 101 ? 17.053 5.421 -19.249 1.00 71.81 101 ASP A C 1
ATOM 783 O O . ASP A 1 101 ? 16.255 4.642 -18.729 1.00 71.81 101 ASP A O 1
ATOM 787 N N . LYS A 1 102 ? 17.882 6.172 -18.510 1.00 71.25 102 LYS A N 1
ATOM 788 C CA . LYS A 1 102 ? 17.977 6.149 -17.039 1.00 71.25 102 LYS A CA 1
ATOM 789 C C . LYS A 1 102 ? 16.790 6.778 -16.312 1.00 71.25 102 LYS A C 1
ATOM 791 O O . LYS A 1 102 ? 16.622 6.527 -15.120 1.00 71.25 102 LYS A O 1
ATOM 796 N N . LEU A 1 103 ? 15.970 7.590 -16.983 1.00 78.06 103 LEU A N 1
ATOM 797 C CA . LEU A 1 103 ? 14.868 8.325 -16.342 1.00 78.06 103 LEU A CA 1
ATOM 798 C C . LEU A 1 103 ? 13.788 7.404 -15.753 1.00 78.06 103 LEU A C 1
ATOM 800 O O . LEU A 1 103 ? 13.084 7.804 -14.829 1.00 78.06 103 LEU A O 1
ATOM 804 N N . GLY A 1 104 ? 13.668 6.171 -16.255 1.00 76.44 104 GLY A N 1
ATOM 805 C CA . GLY A 1 104 ? 12.734 5.169 -15.731 1.00 76.44 104 GLY A CA 1
ATOM 806 C C . GLY A 1 104 ? 13.206 4.458 -14.458 1.00 76.44 104 GLY A C 1
ATOM 807 O O . GLY A 1 104 ? 12.456 3.665 -13.890 1.00 76.44 104 GLY A O 1
ATOM 808 N N . ILE A 1 105 ? 14.437 4.711 -14.007 1.00 77.12 105 ILE A N 1
ATOM 809 C CA . ILE A 1 105 ? 15.068 3.988 -12.905 1.00 77.12 105 ILE A CA 1
ATOM 810 C C . ILE A 1 105 ? 15.069 4.842 -11.642 1.00 77.12 105 ILE A C 1
ATOM 812 O O . ILE A 1 105 ? 15.641 5.933 -11.595 1.00 77.12 105 ILE A O 1
ATOM 816 N N . LEU A 1 106 ? 14.476 4.299 -10.578 1.00 80.19 106 LEU A N 1
ATOM 817 C CA . LEU A 1 106 ? 14.502 4.914 -9.255 1.00 80.19 106 LEU A CA 1
ATOM 818 C C . LEU A 1 106 ? 15.960 5.076 -8.799 1.00 80.19 106 LEU A C 1
ATOM 820 O O . LEU A 1 106 ? 16.692 4.095 -8.689 1.00 80.19 106 LEU A O 1
ATOM 824 N N . THR A 1 107 ? 16.377 6.312 -8.515 1.00 80.19 107 THR A N 1
ATOM 825 C CA . THR A 1 107 ? 17.725 6.660 -8.014 1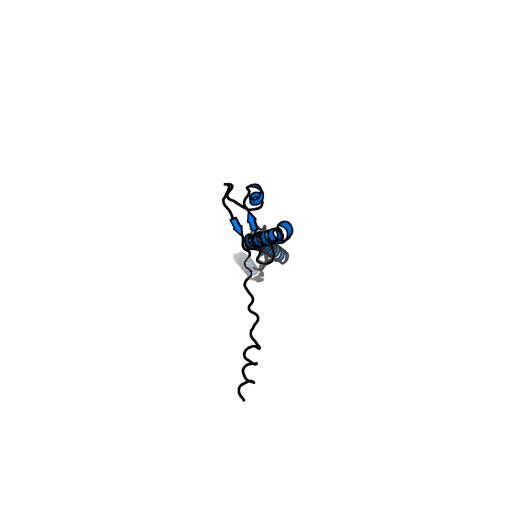.00 80.19 107 THR A CA 1
ATOM 826 C C . THR A 1 107 ? 18.899 6.335 -8.957 1.00 80.19 107 THR A C 1
ATOM 828 O O . THR A 1 107 ? 20.006 6.060 -8.498 1.00 80.19 107 THR A O 1
ATOM 831 N N . ALA A 1 108 ? 18.705 6.384 -10.283 1.00 74.25 108 ALA A N 1
ATOM 832 C CA . ALA A 1 108 ? 19.812 6.181 -11.223 1.00 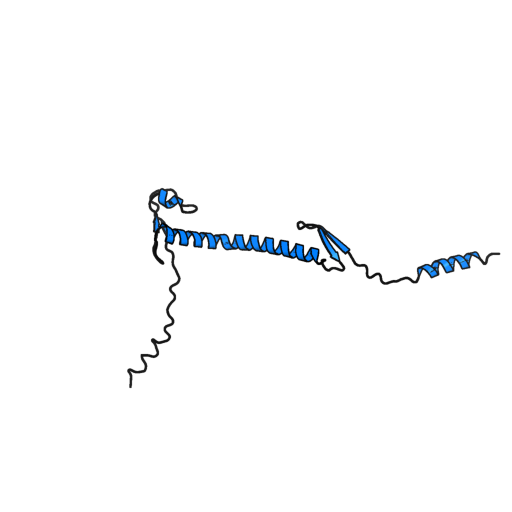74.25 108 ALA A CA 1
ATOM 833 C C . ALA A 1 108 ? 20.922 7.239 -11.101 1.00 74.25 108 ALA A C 1
ATOM 835 O O . ALA A 1 108 ? 20.676 8.438 -10.963 1.00 74.25 108 ALA A O 1
ATOM 836 N N . ASN A 1 109 ? 22.171 6.794 -11.256 1.00 76.31 109 ASN A N 1
ATOM 837 C CA . ASN A 1 109 ? 23.311 7.694 -11.394 1.00 76.31 109 ASN A CA 1
ATOM 838 C C . ASN A 1 109 ? 23.266 8.422 -12.752 1.00 76.31 109 ASN A C 1
ATOM 840 O O . ASN A 1 109 ? 23.364 7.794 -13.811 1.00 76.31 109 ASN A O 1
ATOM 844 N N . ALA A 1 110 ? 23.188 9.753 -12.703 1.00 71.31 110 ALA A N 1
ATOM 845 C CA . ALA A 1 110 ? 23.012 10.642 -13.850 1.00 71.31 110 ALA A CA 1
ATOM 846 C C . ALA A 1 110 ? 24.241 10.786 -14.768 1.00 71.31 110 ALA A C 1
ATOM 848 O O . ALA A 1 110 ? 24.116 11.338 -15.857 1.00 71.31 110 ALA A O 1
ATOM 849 N N . ARG A 1 111 ? 25.433 10.322 -14.365 1.00 70.12 111 ARG A N 1
ATOM 850 C CA . ARG A 1 111 ? 26.671 10.557 -15.130 1.00 70.12 111 ARG A CA 1
ATOM 851 C C . ARG A 1 111 ? 26.796 9.613 -16.347 1.00 70.12 111 ARG A C 1
ATOM 853 O O . ARG A 1 111 ? 26.808 8.391 -16.148 1.00 70.12 111 ARG A O 1
ATOM 860 N N . PRO A 1 112 ? 26.940 10.109 -17.588 1.00 65.31 112 PRO A N 1
ATOM 861 C CA . PRO A 1 112 ? 27.327 9.280 -18.736 1.00 65.31 112 PRO A CA 1
ATOM 862 C C . PRO A 1 112 ? 28.854 9.014 -18.743 1.00 65.31 112 PRO A C 1
ATOM 864 O O . PRO A 1 112 ? 29.597 9.920 -18.361 1.00 65.31 112 PRO A O 1
ATOM 867 N N . PRO A 1 113 ? 29.365 7.836 -19.169 1.00 58.66 113 PRO A N 1
ATOM 868 C CA . PRO A 1 113 ? 28.697 6.557 -19.387 1.00 58.66 113 PRO A CA 1
ATOM 869 C C . PRO A 1 113 ? 28.876 5.665 -18.146 1.00 58.66 113 PRO A C 1
ATOM 871 O O . PRO A 1 113 ? 29.920 5.052 -17.938 1.00 58.66 113 PRO A O 1
ATOM 874 N N . THR A 1 114 ? 27.858 5.577 -17.294 1.00 55.97 114 THR A N 1
ATOM 875 C CA . THR A 1 114 ? 27.776 4.479 -16.317 1.00 55.97 114 THR A CA 1
ATOM 876 C C . THR A 1 114 ? 26.771 3.457 -16.836 1.00 55.97 114 THR A C 1
ATOM 878 O O . THR A 1 114 ? 25.563 3.693 -16.687 1.00 55.97 114 THR A O 1
ATOM 881 N N . PRO A 1 115 ? 27.240 2.380 -17.502 1.00 59.50 115 PRO A N 1
ATOM 882 C CA . PRO A 1 115 ? 26.361 1.332 -17.990 1.00 59.50 115 PRO A CA 1
ATOM 883 C C . PRO A 1 115 ? 25.764 0.608 -16.789 1.00 59.50 115 PRO A C 1
ATOM 885 O O . PRO A 1 115 ? 26.437 0.355 -15.790 1.00 59.50 115 PRO A O 1
ATOM 888 N N . HIS A 1 116 ? 24.482 0.303 -16.878 1.00 59.69 116 HIS A N 1
ATOM 889 C CA . HIS A 1 116 ? 23.778 -0.466 -15.869 1.00 59.69 116 HIS A CA 1
ATOM 890 C C . HIS A 1 116 ? 23.093 -1.619 -16.576 1.00 59.69 116 HIS A C 1
ATOM 892 O O . HIS A 1 116 ? 22.280 -1.427 -17.476 1.00 59.69 116 HIS A O 1
ATOM 898 N N . LEU A 1 117 ? 23.504 -2.813 -16.163 1.00 64.62 117 LEU A N 1
ATOM 899 C CA . LEU A 1 117 ? 23.065 -4.084 -16.699 1.00 64.62 117 LEU A CA 1
ATOM 900 C C . LEU A 1 117 ? 22.096 -4.696 -15.694 1.00 64.62 117 LEU A C 1
ATOM 902 O O . LEU A 1 117 ? 22.493 -5.057 -14.583 1.00 64.62 117 LEU A O 1
ATOM 906 N N . VAL A 1 118 ? 20.826 -4.814 -16.073 1.00 68.12 118 VAL A N 1
ATOM 907 C CA . VAL A 1 118 ? 19.813 -5.462 -15.232 1.00 68.12 118 VAL A CA 1
ATOM 908 C C . VAL A 1 118 ? 19.457 -6.812 -15.836 1.00 68.12 118 VAL A C 1
ATOM 910 O O . VAL A 1 118 ? 18.922 -6.890 -16.940 1.00 68.12 118 VAL A O 1
ATOM 913 N N . ILE A 1 119 ? 19.751 -7.882 -15.092 1.00 65.94 119 ILE A N 1
ATOM 914 C CA . ILE A 1 119 ? 19.435 -9.263 -15.473 1.00 65.94 119 ILE A CA 1
ATOM 915 C C . ILE A 1 119 ? 18.355 -9.798 -14.536 1.00 65.94 119 ILE A C 1
ATOM 917 O O . ILE A 1 119 ? 18.559 -9.922 -13.326 1.00 65.94 119 ILE A O 1
ATOM 921 N N . HIS A 1 120 ? 17.214 -10.198 -15.094 1.00 66.12 120 HIS A N 1
ATOM 922 C CA . HIS A 1 120 ? 16.174 -10.887 -14.336 1.00 66.12 120 HIS A CA 1
ATOM 923 C C . HIS A 1 120 ? 16.431 -12.399 -14.323 1.00 66.12 120 HIS A C 1
ATOM 925 O O . HIS A 1 120 ? 16.061 -13.127 -15.243 1.00 66.12 120 HIS A O 1
ATOM 931 N N . LYS A 1 121 ? 17.059 -12.899 -13.252 1.00 53.84 121 LYS A N 1
ATOM 932 C CA . LYS A 1 121 ? 17.321 -14.335 -13.079 1.00 53.84 121 LYS A CA 1
ATOM 933 C C . LYS A 1 121 ? 16.101 -15.047 -12.483 1.00 53.84 121 LYS A C 1
ATOM 935 O O . LYS A 1 121 ? 15.837 -14.942 -11.287 1.00 53.84 121 LYS A O 1
ATOM 940 N N . ARG A 1 122 ? 15.384 -15.846 -13.282 1.00 55.25 122 ARG A N 1
ATOM 941 C CA . ARG A 1 122 ? 14.458 -16.865 -12.748 1.00 55.25 122 ARG A CA 1
ATOM 942 C C . ARG A 1 122 ? 15.250 -18.110 -12.320 1.00 55.25 122 ARG A C 1
ATOM 944 O O . ARG A 1 122 ? 16.201 -18.505 -12.990 1.00 55.25 122 ARG A O 1
ATOM 951 N N . ARG A 1 123 ? 14.880 -18.737 -11.195 1.00 49.12 123 ARG A N 1
ATOM 952 C CA . ARG A 1 123 ? 15.504 -19.990 -10.723 1.00 49.12 123 ARG A CA 1
ATOM 953 C C . ARG A 1 123 ? 15.242 -21.088 -11.766 1.00 49.12 123 ARG A C 1
ATOM 955 O O . ARG A 1 123 ? 14.086 -21.344 -12.088 1.00 49.12 123 ARG A O 1
ATOM 962 N N . TYR A 1 124 ? 16.293 -21.723 -12.286 1.00 43.97 124 TYR A N 1
ATOM 963 C CA . TYR A 1 124 ? 16.168 -22.853 -13.211 1.00 43.97 124 TYR A CA 1
ATOM 964 C C . TYR A 1 124 ? 15.445 -24.010 -12.503 1.00 43.97 124 TYR A C 1
ATOM 966 O O . TYR A 1 124 ? 15.975 -24.580 -11.547 1.00 43.97 124 TYR A O 1
ATOM 974 N N . HIS A 1 125 ? 14.221 -24.333 -12.926 1.00 59.94 125 HIS A N 1
ATOM 975 C CA . HIS A 1 125 ? 13.511 -25.509 -12.432 1.00 59.94 125 HIS A CA 1
ATOM 976 C C . HIS A 1 125 ? 14.070 -26.729 -13.164 1.00 59.94 125 HIS A C 1
ATOM 978 O O . HIS A 1 125 ? 13.772 -26.946 -14.336 1.00 59.94 125 HIS A O 1
ATOM 984 N N . ARG A 1 126 ? 14.930 -27.503 -12.491 1.00 63.62 126 ARG A N 1
ATOM 985 C CA . ARG A 1 126 ? 15.423 -28.775 -13.030 1.00 63.62 126 ARG A CA 1
ATOM 986 C C . ARG A 1 126 ? 14.208 -29.700 -13.202 1.00 63.62 126 ARG A C 1
ATOM 988 O O . ARG A 1 126 ? 13.548 -29.966 -12.194 1.00 63.62 126 ARG A O 1
ATOM 995 N N . PRO A 1 127 ? 13.896 -30.204 -14.408 1.00 60.12 127 PRO A N 1
ATOM 996 C CA . PRO A 1 127 ? 12.912 -31.270 -14.528 1.00 60.12 127 PRO A CA 1
ATOM 997 C C . PRO A 1 127 ? 13.393 -32.445 -13.673 1.00 60.12 127 PRO A C 1
ATOM 999 O O . PRO A 1 127 ? 14.573 -32.808 -13.716 1.00 60.12 127 PRO A O 1
ATOM 1002 N N . ARG A 1 128 ? 12.507 -32.994 -12.832 1.00 57.56 128 ARG A N 1
ATOM 1003 C CA . ARG A 1 128 ? 12.821 -34.188 -12.041 1.00 57.56 128 ARG A CA 1
ATOM 1004 C C . ARG A 1 128 ? 13.240 -35.279 -13.023 1.00 57.56 128 ARG A C 1
ATOM 1006 O O . ARG A 1 128 ? 12.461 -35.674 -13.885 1.00 57.56 128 ARG A O 1
ATOM 1013 N N . ALA A 1 129 ? 14.486 -35.728 -12.915 1.00 58.66 129 ALA A N 1
ATOM 1014 C CA . ALA A 1 129 ? 14.990 -36.877 -13.646 1.00 58.66 129 ALA A CA 1
ATOM 1015 C C . ALA A 1 129 ? 14.355 -38.141 -13.052 1.00 58.66 129 ALA A C 1
ATOM 1017 O O . ALA A 1 129 ? 15.008 -38.895 -12.343 1.00 58.66 129 ALA A O 1
ATOM 1018 N N . THR A 1 130 ? 13.058 -38.340 -13.278 1.00 56.66 130 THR A N 1
ATOM 1019 C CA . THR A 1 130 ? 12.339 -39.500 -12.742 1.00 56.66 130 THR A CA 1
ATOM 1020 C C . THR A 1 130 ? 12.537 -40.738 -13.624 1.00 56.66 130 THR A C 1
ATOM 1022 O O . THR A 1 130 ? 12.389 -41.846 -13.133 1.00 56.66 130 THR A O 1
ATOM 1025 N N . ASN A 1 131 ? 12.968 -40.580 -14.887 1.00 53.78 131 ASN A N 1
ATOM 1026 C CA . ASN A 1 131 ? 13.028 -41.697 -15.847 1.00 53.78 131 ASN A CA 1
ATOM 1027 C C . ASN A 1 131 ? 14.410 -41.966 -16.475 1.00 53.78 131 ASN A C 1
ATOM 1029 O O . ASN A 1 131 ? 14.573 -42.970 -17.161 1.00 53.78 131 ASN A O 1
ATOM 1033 N N . ALA A 1 132 ? 15.435 -41.143 -16.223 1.00 54.75 132 ALA A N 1
ATOM 1034 C CA . ALA A 1 132 ? 16.766 -41.376 -16.807 1.00 54.75 132 ALA A CA 1
ATOM 1035 C C . ALA A 1 132 ? 17.540 -42.528 -16.131 1.00 54.75 132 ALA A C 1
ATOM 1037 O O . ALA A 1 132 ? 18.467 -43.075 -16.720 1.00 54.75 132 ALA A O 1
ATOM 1038 N N . LEU A 1 133 ? 17.150 -42.922 -14.911 1.00 54.69 133 LEU A N 1
ATOM 1039 C CA . LEU A 1 133 ? 17.763 -44.047 -14.195 1.00 54.69 133 LEU A CA 1
ATOM 1040 C C . LEU A 1 133 ? 17.087 -45.396 -14.508 1.00 54.69 133 LEU A C 1
ATOM 1042 O O . LEU A 1 133 ? 17.676 -46.444 -14.268 1.00 54.69 133 LEU A O 1
ATOM 1046 N N . PHE A 1 134 ? 15.870 -45.376 -15.067 1.00 56.84 134 PHE A N 1
ATOM 1047 C CA . PHE A 1 134 ? 15.088 -46.579 -15.372 1.00 56.84 134 PHE A CA 1
ATOM 1048 C C . PHE A 1 134 ? 15.476 -47.211 -16.720 1.00 56.84 134 PHE A C 1
ATOM 1050 O O . PHE A 1 134 ? 15.421 -48.427 -16.871 1.00 56.84 134 PHE A O 1
ATOM 1057 N N . LEU A 1 135 ? 15.969 -46.414 -17.675 1.00 53.41 135 LEU A N 1
ATOM 1058 C CA . LEU A 1 135 ? 16.357 -46.902 -19.006 1.00 53.41 135 LEU A CA 1
ATOM 1059 C C . LEU A 1 135 ? 17.786 -47.473 -19.093 1.00 53.41 135 LEU A C 1
ATOM 1061 O O . LEU A 1 135 ? 18.147 -48.020 -20.124 1.00 53.41 135 LEU A O 1
ATOM 1065 N N . ARG A 1 136 ? 18.594 -47.424 -18.020 1.00 55.22 136 ARG A N 1
ATOM 1066 C CA . ARG A 1 136 ? 19.941 -48.041 -17.994 1.00 55.22 136 ARG A CA 1
ATOM 1067 C C . ARG A 1 136 ? 19.947 -49.489 -17.468 1.00 55.22 136 ARG A C 1
ATOM 1069 O O . ARG A 1 136 ? 21.002 -50.104 -17.394 1.00 55.22 136 ARG A O 1
ATOM 1076 N N . ARG A 1 137 ? 18.798 -50.061 -17.079 1.00 55.34 137 ARG A N 1
ATOM 1077 C CA . ARG A 1 137 ? 18.742 -51.442 -16.551 1.00 55.34 137 ARG A CA 1
ATOM 1078 C C . ARG A 1 137 ? 18.448 -52.514 -17.609 1.00 55.34 137 ARG A C 1
ATOM 1080 O O . ARG A 1 137 ? 18.642 -53.686 -17.321 1.00 55.34 137 ARG A O 1
ATOM 1087 N N . HIS A 1 138 ? 18.035 -52.127 -18.815 1.00 57.06 138 HIS A N 1
ATOM 1088 C CA . HIS A 1 138 ? 17.680 -53.070 -19.884 1.00 57.06 138 HIS A CA 1
ATOM 1089 C C . HIS A 1 138 ? 18.788 -53.326 -20.922 1.00 57.06 138 HIS A C 1
ATOM 1091 O O . HIS A 1 138 ? 18.570 -54.116 -21.828 1.00 57.06 138 HIS A O 1
ATOM 1097 N N . GLU A 1 139 ? 19.977 -52.730 -20.772 1.00 54.38 139 GLU A N 1
ATOM 1098 C CA . GLU A 1 139 ? 21.111 -52.935 -21.699 1.00 54.38 139 GLU A CA 1
ATOM 1099 C C . GLU A 1 139 ? 22.241 -53.814 -21.118 1.00 54.38 139 GLU A C 1
ATOM 1101 O O . GLU A 1 139 ? 23.359 -53.807 -21.623 1.00 54.38 139 GLU A O 1
ATOM 1106 N N . LEU A 1 140 ? 21.983 -54.563 -20.037 1.00 55.09 140 LEU A N 1
ATOM 1107 C CA . LEU A 1 140 ? 22.971 -55.453 -19.401 1.00 55.09 140 LEU A CA 1
ATOM 1108 C C . LEU A 1 140 ? 22.417 -56.861 -19.089 1.00 55.09 140 LEU A C 1
ATOM 1110 O O . LEU A 1 140 ? 22.737 -57.423 -18.041 1.00 55.09 140 LEU A O 1
ATOM 1114 N N . SER A 1 141 ? 21.602 -57.440 -19.979 1.00 46.94 141 SER A N 1
ATOM 1115 C CA . SER A 1 141 ? 21.305 -58.886 -19.967 1.00 46.94 141 SER A CA 1
ATOM 1116 C C . SER A 1 141 ? 21.536 -59.512 -21.329 1.00 46.94 141 SER A C 1
ATOM 1118 O O . SER A 1 141 ? 20.953 -58.957 -22.288 1.00 46.94 141 SER A O 1
#

Sequence (141 aa):
MSSSIYKSAVVAVLVAGTSSAAICQVTRQTIDSPFGKLQVENGFPTLPTVRKLYDNLDFERGVEAYMWSLPLTAMAQWQRVSRDTFGAGNLGYVDYLDFKDKLGILTANARPPTPHLVIHKRRYHRPRATNALFLRRHELS

InterPro domains:
  IPR037050 Domain of unknown function DUF1254 superfamily [G3DSA:2.60.40.1610] (88-111)